Protein AF-A0AAD4I1G0-F1 (afdb_monomer_lite)

Structure (mmCIF, N/CA/C/O backbone):
data_AF-A0AAD4I1G0-F1
#
_entry.id   AF-A0AAD4I1G0-F1
#
loop_
_atom_site.group_PDB
_atom_site.id
_atom_site.type_symbol
_atom_site.label_atom_id
_atom_site.label_alt_id
_atom_site.label_comp_id
_atom_site.label_asym_id
_atom_site.label_entity_id
_atom_site.label_seq_id
_atom_site.pdbx_PDB_ins_code
_atom_site.Cartn_x
_atom_site.Cartn_y
_atom_site.Cartn_z
_atom_site.occupancy
_atom_site.B_iso_or_equiv
_atom_site.auth_seq_id
_atom_site.auth_comp_id
_atom_site.auth_asym_id
_atom_site.auth_atom_id
_atom_site.pdbx_PDB_model_num
ATOM 1 N N . MET A 1 1 ? 62.787 51.695 -45.370 1.00 36.12 1 MET A N 1
ATOM 2 C CA . MET A 1 1 ? 62.962 51.184 -46.749 1.00 36.12 1 MET A CA 1
ATOM 3 C C . MET A 1 1 ? 62.854 49.663 -46.722 1.00 36.12 1 MET A C 1
ATOM 5 O O . MET A 1 1 ? 63.557 49.091 -45.910 1.00 36.12 1 MET A O 1
ATOM 9 N N . ARG A 1 2 ? 61.987 49.098 -47.590 1.00 33.22 2 ARG A N 1
ATOM 10 C CA . ARG A 1 2 ? 61.961 47.743 -48.218 1.00 33.22 2 ARG A CA 1
ATOM 11 C C . ARG A 1 2 ? 62.183 46.506 -47.308 1.00 33.22 2 ARG A C 1
ATOM 13 O O . ARG A 1 2 ? 63.189 46.433 -46.633 1.00 33.22 2 ARG A O 1
ATOM 20 N N . GLY A 1 3 ? 61.370 45.447 -47.292 1.00 32.34 3 GLY A N 1
ATOM 21 C CA . GLY A 1 3 ? 60.219 45.043 -48.107 1.00 32.34 3 GLY A CA 1
ATOM 22 C C . GLY A 1 3 ? 60.267 43.534 -48.428 1.00 32.34 3 GLY A C 1
ATOM 23 O O . GLY A 1 3 ? 61.298 43.066 -48.891 1.00 32.34 3 GLY A O 1
ATOM 24 N N . GLY A 1 4 ? 59.127 42.842 -48.262 1.00 34.50 4 GLY A N 1
ATOM 25 C CA . GLY A 1 4 ? 58.724 41.600 -48.957 1.00 34.50 4 GLY A CA 1
ATOM 26 C C . GLY A 1 4 ? 59.201 40.262 -48.362 1.00 34.50 4 GLY A C 1
ATOM 27 O O . GLY A 1 4 ? 60.247 40.202 -47.740 1.00 34.50 4 GLY A O 1
ATOM 28 N N . ASN A 1 5 ? 58.533 39.120 -48.550 1.00 33.94 5 ASN A N 1
ATOM 29 C CA . ASN A 1 5 ? 57.219 38.757 -49.100 1.00 33.94 5 ASN A CA 1
ATOM 30 C C . ASN A 1 5 ? 57.083 37.226 -48.878 1.00 33.94 5 ASN A C 1
ATOM 32 O O . ASN A 1 5 ? 58.058 36.523 -49.135 1.00 33.94 5 ASN A O 1
ATOM 36 N N . THR A 1 6 ? 55.915 36.691 -48.499 1.00 39.16 6 THR A N 1
ATOM 37 C CA . THR A 1 6 ? 55.646 35.234 -48.569 1.00 39.16 6 THR A CA 1
ATOM 38 C C . THR A 1 6 ? 54.313 34.975 -49.276 1.00 39.16 6 THR A C 1
ATOM 40 O O . THR A 1 6 ? 53.383 35.776 -49.231 1.00 39.16 6 THR A O 1
ATOM 43 N N . ILE A 1 7 ? 54.289 33.869 -50.013 1.00 40.03 7 ILE A N 1
ATOM 44 C CA . ILE A 1 7 ? 53.475 33.529 -51.184 1.00 40.03 7 ILE A CA 1
ATOM 45 C C . ILE A 1 7 ? 52.162 32.790 -50.809 1.00 40.03 7 ILE A C 1
ATOM 47 O O . ILE A 1 7 ? 52.199 31.895 -49.979 1.00 40.03 7 ILE A O 1
ATOM 51 N N . ARG A 1 8 ? 51.046 33.199 -51.462 1.00 38.53 8 ARG A N 1
ATOM 52 C CA . ARG A 1 8 ? 49.842 32.496 -52.040 1.00 38.53 8 ARG A CA 1
ATOM 53 C C . ARG A 1 8 ? 49.470 31.043 -51.614 1.00 38.53 8 ARG A C 1
ATOM 55 O O . ARG A 1 8 ? 50.383 30.276 -51.350 1.00 38.53 8 ARG A O 1
ATOM 62 N N . PRO A 1 9 ? 48.183 30.580 -51.722 1.00 43.19 9 PRO A N 1
ATOM 63 C CA . PRO A 1 9 ? 47.333 30.730 -52.926 1.00 43.19 9 PRO A CA 1
ATOM 64 C C . PRO A 1 9 ? 45.799 30.898 -52.761 1.00 43.19 9 PRO A C 1
ATOM 66 O O . PRO A 1 9 ? 45.239 30.942 -51.673 1.00 43.19 9 PRO A O 1
ATOM 69 N N . LYS A 1 10 ? 45.150 31.065 -53.927 1.00 39.44 10 LYS A N 1
ATOM 70 C CA . LYS A 1 10 ? 43.733 31.367 -54.195 1.00 39.44 10 LYS A CA 1
ATOM 71 C C . LYS A 1 10 ? 42.871 30.104 -54.381 1.00 39.44 10 LYS A C 1
ATOM 73 O O . LYS A 1 10 ? 43.282 29.219 -55.119 1.00 39.44 10 LYS A O 1
ATOM 78 N N . GLY A 1 11 ? 41.602 30.200 -53.962 1.00 36.50 11 GLY A N 1
ATOM 79 C CA . GLY A 1 11 ? 40.438 29.972 -54.840 1.00 36.50 11 GLY A CA 1
ATOM 80 C C . GLY A 1 11 ? 39.571 28.727 -54.595 1.00 36.50 11 GLY A C 1
ATOM 81 O O . GLY A 1 11 ? 40.043 27.609 -54.731 1.00 36.50 11 GLY A O 1
ATOM 82 N N . THR A 1 12 ? 38.264 28.916 -54.364 1.00 33.31 12 THR A N 1
ATOM 83 C CA . THR A 1 12 ? 37.141 28.611 -55.296 1.00 33.31 12 THR A CA 1
ATOM 84 C C . THR A 1 12 ? 35.772 28.863 -54.621 1.00 33.31 12 THR A C 1
ATOM 86 O O . THR A 1 12 ? 35.706 29.143 -53.431 1.00 33.31 12 THR A O 1
ATOM 89 N N . LYS A 1 13 ? 34.704 28.937 -55.431 1.00 38.66 13 LYS A N 1
ATOM 90 C CA . LYS A 1 13 ? 33.409 29.615 -55.207 1.00 38.66 13 LYS A CA 1
ATOM 91 C C . LYS A 1 13 ? 32.317 28.753 -54.516 1.00 38.66 13 LYS A C 1
ATOM 93 O O . LYS A 1 13 ? 32.301 27.542 -54.672 1.00 38.66 13 LYS A O 1
ATOM 98 N N . ASN A 1 14 ? 31.378 29.460 -53.862 1.00 37.84 14 ASN A N 1
ATOM 99 C CA . ASN A 1 14 ? 29.987 29.137 -53.425 1.00 37.84 14 ASN A CA 1
ATOM 100 C C . ASN A 1 14 ? 29.119 28.435 -54.520 1.00 37.84 14 ASN A C 1
ATOM 102 O O . ASN A 1 14 ? 29.548 28.538 -55.671 1.00 37.84 14 ASN A O 1
ATOM 106 N N . PRO A 1 15 ? 27.878 27.891 -54.304 1.00 47.25 15 PRO A N 1
ATOM 107 C CA . PRO A 1 15 ? 26.937 28.024 -53.163 1.00 47.25 15 PRO A CA 1
ATOM 108 C C . PRO A 1 15 ? 26.054 26.765 -52.842 1.00 47.25 15 PRO A C 1
ATOM 110 O O . PRO A 1 15 ? 26.173 25.708 -53.452 1.00 47.25 15 PRO A O 1
ATOM 113 N N . SER A 1 16 ? 25.061 26.957 -51.961 1.00 32.53 16 SER A N 1
ATOM 114 C CA . SER A 1 16 ? 23.715 26.336 -51.929 1.00 32.53 16 SER A CA 1
ATOM 115 C C . SER A 1 16 ? 23.346 25.447 -50.732 1.00 32.53 16 SER A C 1
ATOM 117 O O . SER A 1 16 ? 24.045 24.546 -50.287 1.00 32.53 16 SER A O 1
ATOM 119 N N . SER A 1 17 ? 22.178 25.806 -50.210 1.00 45.91 17 SER A N 1
ATOM 120 C CA . SER A 1 17 ? 21.463 25.336 -49.039 1.00 45.91 17 SER A CA 1
ATOM 121 C C . SER A 1 17 ? 20.948 23.904 -49.152 1.00 45.91 17 SER A C 1
ATOM 123 O O . SER A 1 17 ? 20.215 23.603 -50.092 1.00 45.91 17 SER A O 1
ATOM 125 N N . LYS A 1 18 ? 21.129 23.116 -48.089 1.00 35.38 18 LYS A N 1
ATOM 126 C CA . LYS A 1 18 ? 20.077 22.235 -47.561 1.00 35.38 18 LYS A CA 1
ATOM 127 C C . LYS A 1 18 ? 20.145 22.244 -46.034 1.00 35.38 18 LYS A C 1
ATOM 129 O O . LYS A 1 18 ? 21.035 21.653 -45.438 1.00 35.38 18 LYS A O 1
ATOM 134 N N . ARG A 1 19 ? 19.208 22.970 -45.418 1.00 47.66 19 ARG A N 1
ATOM 135 C CA . ARG A 1 19 ? 18.761 22.694 -44.052 1.00 47.66 19 ARG A CA 1
ATOM 136 C C . ARG A 1 19 ? 17.773 21.543 -44.176 1.00 47.66 19 ARG A C 1
ATOM 138 O O . ARG A 1 19 ? 16.661 21.764 -44.638 1.00 47.66 19 ARG A O 1
ATOM 145 N N . ASP A 1 20 ? 18.204 20.347 -43.817 1.00 41.12 20 ASP A N 1
ATOM 146 C CA . ASP A 1 20 ? 17.299 19.277 -43.425 1.00 41.12 20 ASP A CA 1
ATOM 147 C C . ASP A 1 20 ? 17.956 18.493 -42.290 1.00 41.12 20 ASP A C 1
ATOM 149 O O . ASP A 1 20 ? 19.158 18.242 -42.286 1.00 41.12 20 ASP A O 1
ATOM 153 N N . GLY A 1 21 ? 17.156 18.239 -41.277 1.00 37.12 21 GLY A N 1
ATOM 154 C CA . GLY A 1 21 ? 17.540 17.924 -39.916 1.00 37.12 21 GLY A CA 1
ATOM 155 C C . GLY A 1 21 ? 16.386 18.335 -39.020 1.00 37.12 21 GLY A C 1
ATOM 156 O O . GLY A 1 21 ? 16.549 19.146 -38.111 1.00 37.12 21 GLY A O 1
ATOM 157 N N . SER A 1 22 ? 15.186 17.854 -39.358 1.00 36.69 22 SER A N 1
ATOM 158 C CA . SER A 1 22 ? 14.010 17.914 -38.497 1.00 36.69 22 SER A CA 1
ATOM 159 C C . SER A 1 22 ? 14.410 17.576 -37.055 1.00 36.69 22 SER A C 1
ATOM 161 O O . SER A 1 22 ? 15.075 16.553 -36.858 1.00 36.69 22 SER A O 1
ATOM 163 N N . PRO A 1 23 ? 14.004 18.360 -36.040 1.00 40.75 23 PRO A N 1
ATOM 164 C CA . PRO A 1 23 ? 14.191 17.928 -34.672 1.00 40.75 23 PRO A CA 1
ATOM 165 C C . PRO A 1 23 ? 13.341 16.674 -34.508 1.00 40.75 23 PRO A C 1
ATOM 167 O O . PRO A 1 23 ? 12.119 16.722 -34.676 1.00 40.75 23 PRO A O 1
ATOM 170 N N . THR A 1 24 ? 13.977 15.540 -34.205 1.00 46.22 24 THR A N 1
ATOM 171 C CA . THR A 1 24 ? 13.274 14.414 -33.593 1.00 46.22 24 THR A CA 1
ATOM 172 C C . THR A 1 24 ? 12.467 15.012 -32.460 1.00 46.22 24 THR A C 1
ATOM 174 O O . THR A 1 24 ? 13.049 15.628 -31.567 1.00 46.22 24 THR A O 1
ATOM 177 N N . ARG A 1 25 ? 11.140 14.938 -32.576 1.00 45.62 25 ARG A N 1
ATOM 178 C CA . ARG A 1 25 ? 10.181 15.505 -31.633 1.00 45.62 25 ARG A CA 1
ATOM 179 C C . ARG A 1 25 ? 10.500 14.881 -30.275 1.00 45.62 25 ARG A C 1
ATOM 181 O O . ARG A 1 25 ? 10.125 13.742 -30.017 1.00 45.62 25 ARG A O 1
ATOM 188 N N . GLY A 1 26 ? 11.339 15.569 -29.503 1.00 47.75 26 GLY A N 1
ATOM 189 C CA . GLY A 1 26 ? 11.938 15.037 -28.294 1.00 47.75 26 GLY A CA 1
ATOM 190 C C . GLY A 1 26 ? 10.808 14.716 -27.346 1.00 47.75 26 GLY A C 1
ATOM 191 O O . GLY A 1 26 ? 9.989 15.586 -27.055 1.00 47.75 26 GLY A O 1
ATOM 192 N N . LEU A 1 27 ? 10.725 13.458 -26.922 1.00 55.62 27 LEU A N 1
ATOM 193 C CA . LEU A 1 27 ? 9.835 13.071 -25.844 1.00 55.62 27 LEU A CA 1
ATOM 194 C C . LEU A 1 27 ? 10.175 14.004 -24.676 1.00 55.62 27 LEU A C 1
ATOM 196 O O . LEU A 1 27 ? 11.298 13.947 -24.171 1.00 55.62 27 LEU A O 1
ATOM 200 N N . HIS A 1 28 ? 9.274 14.926 -24.329 1.00 59.41 28 HIS A N 1
ATOM 201 C CA . HIS A 1 28 ? 9.475 15.833 -23.204 1.00 59.41 28 HIS A CA 1
ATOM 202 C C . HIS A 1 28 ? 9.605 14.966 -21.956 1.00 59.41 28 HIS A C 1
ATOM 204 O O . HIS A 1 28 ? 8.622 14.453 -21.426 1.00 59.41 28 HIS A O 1
ATOM 210 N N . ARG A 1 29 ? 10.851 14.723 -21.551 1.00 61.66 29 ARG A N 1
ATOM 211 C CA . ARG A 1 29 ? 11.167 13.896 -20.400 1.00 61.66 29 ARG A CA 1
ATOM 212 C C . ARG A 1 29 ? 10.789 14.705 -19.169 1.00 61.66 29 ARG A C 1
ATOM 214 O O . ARG A 1 29 ? 11.201 15.857 -19.058 1.00 61.66 29 ARG A O 1
ATOM 221 N N . LEU A 1 30 ? 9.986 14.132 -18.278 1.00 68.56 30 LEU A N 1
ATOM 222 C CA . LEU A 1 30 ? 9.649 14.822 -17.039 1.00 68.56 30 LEU A CA 1
ATOM 223 C C . LEU A 1 30 ? 10.935 14.972 -16.223 1.00 68.56 30 LEU A C 1
ATOM 225 O O . LEU A 1 30 ? 11.741 14.041 -16.151 1.00 68.56 30 LEU A O 1
ATOM 229 N N . VAL A 1 31 ? 11.156 16.166 -15.683 1.00 64.69 31 VAL A N 1
ATOM 230 C CA . VAL A 1 31 ? 12.384 16.545 -14.977 1.00 64.69 31 VAL A CA 1
ATOM 231 C C . VAL A 1 31 ? 12.084 16.611 -13.480 1.00 64.69 31 VAL A C 1
ATOM 233 O O . VAL A 1 31 ? 11.062 17.152 -13.066 1.00 64.69 31 VAL A O 1
ATOM 236 N N . LEU A 1 32 ? 12.965 16.032 -12.671 1.00 61.88 32 LEU A N 1
ATOM 237 C CA . LEU A 1 32 ? 13.036 16.200 -11.225 1.00 61.88 32 LEU A CA 1
ATOM 238 C C . LEU A 1 32 ? 13.977 17.380 -10.940 1.00 61.88 32 LEU A C 1
ATOM 240 O O . LEU A 1 32 ? 15.181 17.306 -11.192 1.00 61.88 32 LEU A O 1
ATOM 244 N N . GLY A 1 33 ? 13.428 18.491 -10.445 1.00 64.69 33 GLY A N 1
ATOM 245 C CA . GLY A 1 33 ? 14.182 19.738 -10.293 1.00 64.69 33 GLY A CA 1
ATOM 246 C C . GLY A 1 33 ? 14.409 20.435 -11.637 1.00 64.69 33 GLY A C 1
ATOM 247 O O . GLY A 1 33 ? 13.465 20.586 -12.409 1.00 64.69 33 GLY A O 1
ATOM 248 N N . TYR A 1 34 ? 15.641 20.878 -11.900 1.00 56.16 34 TYR A N 1
ATOM 249 C CA . TYR A 1 34 ? 15.960 21.691 -13.082 1.00 56.16 34 TYR A CA 1
ATOM 250 C C . TYR A 1 34 ? 16.541 20.891 -14.261 1.00 56.16 34 TYR A C 1
ATOM 252 O O . TYR A 1 34 ? 16.160 21.169 -15.394 1.00 56.16 34 TYR A O 1
ATOM 260 N N . ASP A 1 35 ? 17.368 19.860 -14.014 1.00 67.06 35 ASP A N 1
ATOM 261 C CA . ASP A 1 35 ? 18.141 19.199 -15.089 1.00 67.06 35 ASP A CA 1
ATOM 262 C C . ASP A 1 35 ? 18.116 17.656 -15.071 1.00 67.06 35 ASP A C 1
ATOM 264 O O . ASP A 1 35 ? 18.552 17.011 -16.028 1.00 67.06 35 ASP A O 1
ATOM 268 N N . ALA A 1 36 ? 17.619 17.023 -14.002 1.00 74.81 36 ALA A N 1
ATOM 269 C CA . ALA A 1 36 ? 17.641 15.567 -13.878 1.00 74.81 36 ALA A CA 1
ATOM 270 C C . ALA A 1 36 ? 16.351 14.941 -14.413 1.00 74.81 36 ALA A C 1
ATOM 272 O O . ALA A 1 36 ? 15.256 15.260 -13.967 1.00 74.81 36 ALA A O 1
ATOM 273 N N . ALA A 1 37 ? 16.463 13.995 -15.340 1.00 78.88 37 ALA A N 1
ATOM 274 C CA . ALA A 1 37 ? 15.325 13.193 -15.770 1.00 78.88 37 ALA A CA 1
ATOM 275 C C . ALA A 1 37 ? 14.682 12.444 -14.593 1.00 78.88 37 ALA A C 1
ATOM 277 O O . ALA A 1 37 ? 15.380 11.770 -13.835 1.00 78.88 37 ALA A O 1
ATOM 278 N N . HIS A 1 38 ? 13.355 12.479 -14.487 1.00 78.94 38 HIS A N 1
ATOM 279 C CA . HIS A 1 38 ? 12.647 11.673 -13.503 1.00 78.94 38 HIS A CA 1
ATOM 280 C C . HIS A 1 38 ? 12.883 10.177 -13.790 1.00 78.94 38 HIS A C 1
ATOM 282 O O . HIS A 1 38 ? 12.694 9.770 -14.940 1.00 78.94 38 HIS A O 1
ATOM 288 N N . PRO A 1 39 ? 13.237 9.336 -12.792 1.00 82.44 39 PRO A N 1
ATOM 289 C CA . PRO A 1 39 ? 13.543 7.917 -13.005 1.00 82.44 39 PRO A CA 1
ATOM 290 C C . PRO A 1 39 ? 12.509 7.146 -13.836 1.00 82.44 39 PRO A C 1
ATOM 292 O O . PRO A 1 39 ? 12.878 6.475 -14.789 1.00 82.44 39 PRO A O 1
ATOM 295 N N . PHE A 1 40 ? 11.207 7.300 -13.577 1.00 81.94 40 PHE A N 1
ATOM 296 C CA . PHE A 1 40 ? 10.182 6.630 -14.389 1.00 81.94 40 PHE A CA 1
ATOM 297 C C . PHE A 1 40 ? 10.173 7.078 -15.869 1.00 81.94 40 PHE A C 1
ATOM 299 O O . PHE A 1 40 ? 9.789 6.309 -16.742 1.00 81.94 40 PHE A O 1
ATOM 306 N N . SER A 1 41 ? 10.624 8.300 -16.182 1.00 85.50 41 SER A N 1
ATOM 307 C CA . SER A 1 41 ? 10.690 8.832 -17.555 1.00 85.50 41 SER A CA 1
ATOM 308 C C . SER A 1 41 ? 11.919 8.353 -18.335 1.00 85.50 41 SER A C 1
ATOM 310 O O . SER A 1 41 ? 12.064 8.677 -19.516 1.00 85.50 41 SER A O 1
ATOM 312 N N . THR A 1 42 ? 12.835 7.624 -17.693 1.00 87.62 42 THR A N 1
ATOM 313 C CA . THR A 1 42 ? 13.998 7.020 -18.360 1.00 87.62 42 THR A CA 1
ATOM 314 C C . THR A 1 42 ? 13.738 5.582 -18.803 1.00 87.62 42 THR A C 1
ATOM 316 O O . THR A 1 42 ? 14.550 5.034 -19.545 1.00 87.62 42 THR A O 1
ATOM 319 N N . ILE A 1 43 ? 12.612 4.992 -18.390 1.00 91.56 43 ILE A N 1
ATOM 320 C CA . ILE A 1 43 ? 12.265 3.595 -18.647 1.00 91.56 43 ILE A CA 1
ATOM 321 C C . ILE A 1 43 ? 11.492 3.503 -19.972 1.00 91.56 43 ILE A C 1
ATOM 323 O O . ILE A 1 43 ? 10.364 3.995 -20.053 1.00 91.56 43 ILE A O 1
ATOM 327 N N . PRO A 1 44 ? 12.063 2.891 -21.027 1.00 92.69 44 PRO A N 1
ATOM 328 C CA . PRO A 1 44 ? 11.349 2.688 -22.281 1.00 92.69 44 PRO A CA 1
ATOM 329 C C . PRO A 1 44 ? 10.300 1.585 -22.110 1.00 92.69 44 PRO A C 1
ATOM 331 O O . PRO A 1 44 ? 10.643 0.455 -21.776 1.00 92.69 44 PRO A O 1
ATOM 334 N N . LEU A 1 45 ? 9.026 1.903 -22.347 1.00 93.69 45 LEU A N 1
ATOM 335 C CA . LEU A 1 45 ? 7.936 0.929 -22.248 1.00 93.69 45 LEU A CA 1
ATOM 336 C C . LEU A 1 45 ? 7.854 0.083 -23.525 1.00 93.69 45 LEU A C 1
ATOM 338 O O . LEU A 1 45 ? 7.374 0.553 -24.554 1.00 93.69 45 LEU A O 1
ATOM 342 N N . SER A 1 46 ? 8.331 -1.158 -23.453 1.00 95.25 46 SER A N 1
ATOM 343 C CA . SER A 1 46 ? 8.390 -2.103 -24.582 1.00 95.25 46 SER A CA 1
ATOM 344 C C . SER A 1 46 ? 7.770 -3.465 -24.285 1.00 95.25 46 SER A C 1
ATOM 346 O O . SER A 1 46 ? 7.300 -4.145 -25.192 1.00 95.25 46 SER A O 1
ATOM 348 N N . ASP A 1 47 ? 7.777 -3.876 -23.021 1.00 95.56 47 ASP A N 1
ATOM 349 C CA . ASP A 1 47 ? 7.342 -5.198 -22.580 1.00 95.56 47 ASP A CA 1
ATOM 350 C C . ASP A 1 47 ? 6.850 -5.181 -21.122 1.00 95.56 47 ASP A C 1
ATOM 352 O O . ASP A 1 47 ? 6.875 -4.160 -20.428 1.00 95.56 47 ASP A O 1
ATOM 356 N N . ARG A 1 48 ? 6.418 -6.345 -20.626 1.00 96.12 48 ARG A N 1
ATOM 357 C CA . ARG A 1 48 ? 5.977 -6.517 -19.235 1.00 96.12 48 ARG A CA 1
ATOM 358 C C . ARG A 1 48 ? 7.051 -6.101 -18.223 1.00 96.12 48 ARG A C 1
ATOM 360 O O . ARG A 1 48 ? 6.719 -5.463 -17.228 1.00 96.12 48 ARG A O 1
ATOM 367 N N . GLY A 1 49 ? 8.314 -6.449 -18.466 1.00 96.94 49 GLY A N 1
ATOM 368 C CA . GLY A 1 49 ? 9.424 -6.134 -17.567 1.00 96.94 49 GLY A CA 1
ATOM 369 C C . GLY A 1 49 ? 9.637 -4.628 -17.428 1.00 96.94 49 GLY A C 1
ATOM 370 O O . GLY A 1 49 ? 9.814 -4.133 -16.315 1.00 96.94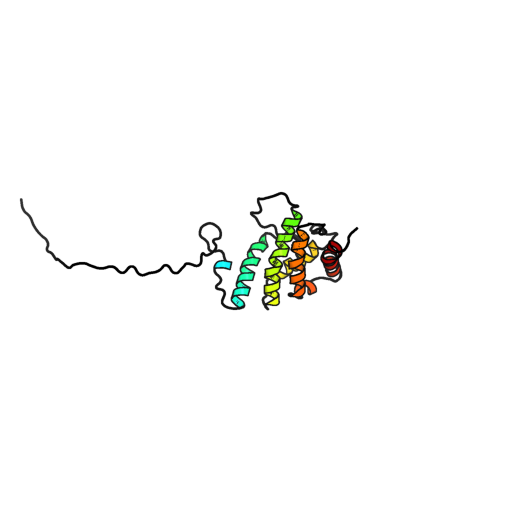 49 GLY A O 1
ATOM 371 N N . SER A 1 50 ? 9.516 -3.882 -18.528 1.00 95.69 50 SER A N 1
ATOM 372 C CA . SER A 1 50 ? 9.604 -2.419 -18.525 1.00 95.69 50 SER A CA 1
ATOM 373 C C . SER A 1 50 ? 8.477 -1.752 -17.728 1.00 95.69 50 SER A C 1
ATOM 375 O O . SER A 1 50 ? 8.734 -0.809 -16.982 1.00 95.69 50 SER A O 1
ATOM 377 N N . VAL A 1 51 ? 7.250 -2.288 -17.782 1.00 96.12 51 VAL A N 1
ATOM 378 C CA . VAL A 1 51 ? 6.131 -1.806 -16.951 1.00 96.12 51 VAL A CA 1
ATOM 379 C C . VAL A 1 51 ? 6.377 -2.120 -15.476 1.00 96.12 51 VAL A C 1
ATOM 381 O O . VAL A 1 51 ? 6.176 -1.262 -14.621 1.00 96.12 51 VAL A O 1
ATOM 384 N N . GLN A 1 52 ? 6.877 -3.314 -15.150 1.00 97.25 52 GLN A N 1
ATOM 385 C CA . GLN A 1 52 ? 7.231 -3.640 -13.766 1.00 97.25 52 GLN A CA 1
ATOM 386 C C . GLN A 1 52 ? 8.350 -2.730 -13.230 1.00 97.25 52 GLN A C 1
ATOM 388 O O . GLN A 1 52 ? 8.306 -2.317 -12.073 1.00 97.25 52 GLN A O 1
ATOM 393 N N . ALA A 1 53 ? 9.348 -2.394 -14.053 1.00 96.06 53 ALA A N 1
ATOM 394 C CA . ALA A 1 53 ? 10.394 -1.439 -13.690 1.00 96.06 53 ALA A CA 1
ATOM 395 C C . ALA A 1 53 ? 9.824 -0.030 -13.457 1.00 96.06 53 ALA A C 1
ATOM 397 O O . ALA A 1 53 ? 10.190 0.614 -12.475 1.00 96.06 53 ALA A O 1
ATOM 398 N N . LEU A 1 54 ? 8.890 0.415 -14.308 1.00 95.81 54 LEU A N 1
ATOM 399 C CA . LEU A 1 54 ? 8.181 1.687 -14.145 1.00 95.81 54 LEU A CA 1
ATOM 400 C C . LEU A 1 54 ? 7.459 1.755 -12.796 1.00 95.81 54 LEU A C 1
ATOM 402 O O . LEU A 1 54 ? 7.618 2.729 -12.065 1.00 95.81 54 LEU A O 1
ATOM 406 N N . LEU A 1 55 ? 6.704 0.710 -12.449 1.00 96.62 55 LEU A N 1
ATOM 407 C CA . LEU A 1 55 ? 5.957 0.649 -11.192 1.00 96.62 55 LEU A CA 1
ATOM 408 C C . LEU A 1 55 ? 6.889 0.712 -9.977 1.00 96.62 55 LEU A C 1
ATOM 410 O O . LEU A 1 55 ? 6.617 1.467 -9.049 1.00 96.62 55 LEU A O 1
ATOM 414 N N . ARG A 1 56 ? 8.035 0.017 -10.003 1.00 96.38 56 ARG A N 1
ATOM 415 C CA . ARG A 1 56 ? 9.048 0.134 -8.936 1.00 96.38 56 ARG A CA 1
ATOM 416 C C . ARG A 1 56 ? 9.603 1.554 -8.831 1.00 96.38 56 ARG A C 1
ATOM 418 O O . ARG A 1 56 ? 9.628 2.103 -7.738 1.00 96.38 56 ARG A O 1
ATOM 425 N N . ALA A 1 57 ? 9.932 2.186 -9.958 1.00 94.44 57 ALA A N 1
ATOM 426 C CA . ALA A 1 57 ? 10.435 3.561 -9.979 1.00 94.44 57 ALA A CA 1
ATOM 427 C C . ALA A 1 57 ? 9.423 4.602 -9.454 1.00 94.44 57 ALA A C 1
ATOM 429 O O . ALA A 1 57 ? 9.832 5.690 -9.048 1.00 94.44 57 ALA A O 1
ATOM 430 N N . LEU A 1 58 ? 8.121 4.289 -9.469 1.00 92.62 58 LEU A N 1
ATOM 431 C CA . LEU A 1 58 ? 7.070 5.106 -8.853 1.00 92.62 58 LEU A CA 1
ATOM 432 C C . LEU A 1 58 ? 6.912 4.839 -7.349 1.00 92.62 58 LEU A C 1
ATOM 434 O O . LEU A 1 58 ? 6.593 5.763 -6.606 1.00 92.62 58 LEU A O 1
ATOM 438 N N . LEU A 1 59 ? 7.128 3.599 -6.900 1.00 94.81 59 LEU A N 1
ATOM 439 C CA . LEU A 1 59 ? 6.961 3.195 -5.500 1.00 94.81 59 LEU A CA 1
ATOM 440 C C . LEU A 1 59 ? 8.193 3.508 -4.636 1.00 94.81 59 LEU A C 1
ATOM 442 O O . LEU A 1 59 ? 8.041 3.872 -3.470 1.00 94.81 59 LEU A O 1
ATOM 446 N N . ASP A 1 60 ? 9.401 3.398 -5.196 1.00 94.31 60 ASP A N 1
ATOM 447 C CA . ASP A 1 60 ? 10.667 3.572 -4.471 1.00 94.31 60 ASP A CA 1
ATOM 448 C C . ASP A 1 60 ? 10.782 4.909 -3.715 1.00 94.31 60 ASP A C 1
ATOM 450 O O . ASP A 1 60 ? 11.203 4.893 -2.556 1.00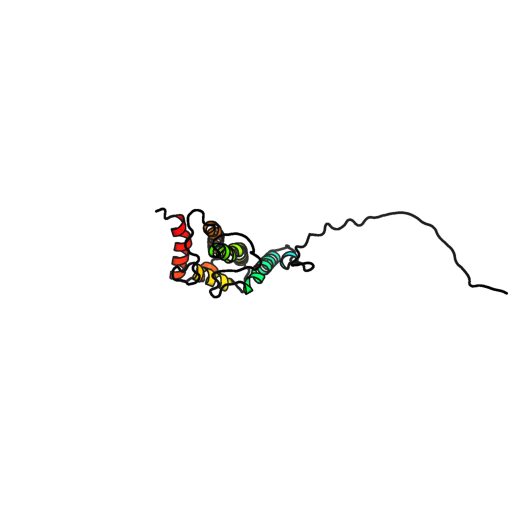 94.31 60 ASP A O 1
ATOM 454 N N . PRO A 1 61 ? 10.380 6.063 -4.285 1.00 92.06 61 PRO A N 1
ATOM 455 C CA . PRO A 1 61 ? 10.509 7.349 -3.602 1.00 92.06 61 PRO A CA 1
ATOM 456 C C . PRO A 1 61 ? 9.612 7.505 -2.368 1.00 92.06 61 PRO A C 1
ATOM 458 O O . PRO A 1 61 ? 9.793 8.463 -1.623 1.00 92.06 61 PRO A O 1
ATOM 461 N N . LEU A 1 62 ? 8.643 6.609 -2.149 1.00 92.00 62 LEU A N 1
ATOM 462 C CA . LEU A 1 62 ? 7.706 6.688 -1.024 1.00 92.00 62 LEU A CA 1
ATOM 463 C C . LEU A 1 62 ? 8.315 6.192 0.295 1.00 92.00 62 LEU A C 1
ATOM 465 O O . LEU A 1 62 ? 7.841 6.565 1.366 1.00 92.00 62 LEU A O 1
ATOM 469 N N . GLU A 1 63 ? 9.363 5.367 0.226 1.00 92.31 63 GLU A N 1
ATOM 470 C CA . GLU A 1 63 ? 9.980 4.693 1.377 1.00 92.31 63 GLU A CA 1
ATOM 471 C C . GLU A 1 63 ? 10.312 5.632 2.560 1.00 92.31 63 GLU A C 1
ATOM 473 O O . GLU A 1 63 ? 9.942 5.299 3.691 1.00 92.31 63 GLU A O 1
ATOM 478 N N . PRO A 1 64 ? 10.911 6.824 2.356 1.00 92.56 64 PRO A N 1
ATOM 479 C CA . PRO A 1 64 ? 11.265 7.721 3.460 1.00 92.56 64 PRO A CA 1
ATOM 480 C C . PRO A 1 64 ? 10.061 8.389 4.139 1.00 92.56 64 PRO A C 1
ATOM 482 O O . PRO A 1 64 ? 10.222 9.012 5.187 1.00 92.56 64 PRO A O 1
ATOM 485 N N . PHE A 1 65 ? 8.873 8.312 3.536 1.00 91.75 65 PHE A N 1
ATOM 486 C CA . PHE A 1 65 ? 7.696 9.085 3.939 1.00 91.75 65 PHE A CA 1
ATOM 487 C C . PHE A 1 65 ? 6.654 8.266 4.693 1.00 91.75 65 PHE A C 1
ATOM 489 O O . PHE A 1 65 ? 5.638 8.818 5.121 1.00 91.75 65 PHE A O 1
ATOM 496 N N . PHE A 1 66 ? 6.900 6.971 4.878 1.00 93.31 66 PHE A N 1
ATOM 497 C CA . PHE A 1 66 ? 6.045 6.131 5.700 1.00 93.31 66 PHE A CA 1
ATOM 498 C C . PHE A 1 66 ? 6.056 6.572 7.169 1.00 93.31 66 PHE A C 1
ATOM 500 O O . PHE A 1 66 ? 7.109 6.839 7.753 1.00 93.31 66 PHE A O 1
ATOM 507 N N 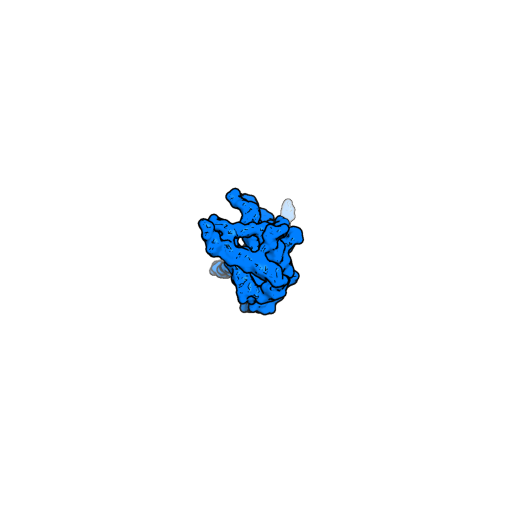. SER A 1 67 ? 4.879 6.567 7.788 1.00 93.56 67 SER A N 1
ATOM 508 C CA . SER A 1 67 ? 4.718 6.682 9.236 1.00 93.56 67 SER A CA 1
ATOM 509 C C . SER A 1 67 ? 5.369 5.505 9.983 1.00 93.56 67 SER A C 1
ATOM 511 O O . SER A 1 67 ? 5.661 4.468 9.375 1.00 93.56 67 SER A O 1
ATOM 513 N N . PRO A 1 68 ? 5.605 5.622 11.305 1.00 94.62 68 PRO A N 1
ATOM 514 C CA . PRO A 1 68 ? 6.198 4.547 12.100 1.00 94.62 68 PRO A CA 1
ATOM 515 C C . PRO A 1 68 ? 5.484 3.193 11.982 1.00 94.62 68 PRO A C 1
ATOM 517 O O . PRO A 1 68 ? 6.171 2.183 11.842 1.00 94.62 68 PRO A O 1
ATOM 520 N N . LEU A 1 69 ? 4.142 3.160 11.987 1.00 95.31 69 LEU A N 1
ATOM 521 C CA . LEU A 1 69 ? 3.364 1.920 11.795 1.00 95.31 69 LEU A CA 1
ATOM 522 C C . LEU A 1 69 ? 2.986 1.656 10.332 1.00 95.31 69 LEU A C 1
ATOM 524 O O . LEU A 1 69 ? 2.193 0.764 10.053 1.00 95.31 69 LEU A O 1
ATOM 528 N N . LYS A 1 70 ? 3.556 2.422 9.398 1.00 95.62 70 LYS A N 1
ATOM 529 C CA . LYS A 1 70 ? 3.336 2.330 7.950 1.00 95.62 70 LYS A CA 1
ATOM 530 C C . LYS A 1 70 ? 1.921 2.648 7.470 1.00 95.62 70 LYS A C 1
ATOM 532 O O . LYS A 1 70 ? 1.691 2.582 6.269 1.00 95.62 70 LYS A O 1
ATOM 537 N N . ALA A 1 71 ? 0.993 3.043 8.342 1.00 92.94 71 ALA A N 1
ATOM 538 C CA . ALA A 1 71 ? -0.390 3.307 7.949 1.00 92.94 71 ALA A CA 1
ATOM 539 C C . ALA A 1 71 ? -0.547 4.543 7.055 1.00 92.94 71 ALA A C 1
ATOM 541 O O . ALA A 1 71 ? -1.622 4.764 6.509 1.00 92.94 71 ALA A O 1
ATOM 542 N N . ARG A 1 72 ? 0.474 5.398 6.933 1.00 90.88 72 ARG A N 1
ATOM 543 C CA . ARG A 1 72 ? 0.376 6.688 6.238 1.00 90.88 72 ARG A CA 1
ATOM 544 C C . ARG A 1 72 ? 1.652 6.984 5.468 1.00 90.88 72 ARG A C 1
ATOM 546 O O . ARG A 1 72 ? 2.737 6.641 5.934 1.00 90.88 72 ARG A O 1
ATOM 553 N N . ILE A 1 73 ? 1.531 7.679 4.337 1.00 90.69 73 ILE A N 1
ATOM 554 C CA . ILE A 1 73 ? 2.680 8.176 3.565 1.00 90.69 73 ILE A CA 1
ATOM 555 C C . ILE A 1 73 ? 2.577 9.698 3.446 1.00 90.69 73 ILE A C 1
ATOM 557 O O . ILE A 1 73 ? 1.644 10.228 2.847 1.00 90.69 73 ILE A O 1
ATOM 561 N N . ARG A 1 74 ? 3.538 10.414 4.036 1.00 86.62 74 ARG A N 1
ATOM 562 C CA . ARG A 1 74 ? 3.573 11.884 4.110 1.00 86.62 74 ARG A CA 1
ATOM 563 C C . ARG A 1 74 ? 4.540 12.467 3.082 1.00 86.62 74 ARG A C 1
ATOM 565 O O . ARG A 1 74 ? 5.682 12.789 3.410 1.00 86.62 74 ARG A O 1
ATOM 572 N N . CYS A 1 75 ? 4.091 12.602 1.837 1.00 73.56 75 CYS A N 1
ATOM 573 C CA . CYS A 1 75 ? 4.917 13.157 0.764 1.00 73.56 75 CYS A CA 1
ATOM 574 C C . CYS A 1 75 ? 5.221 14.661 0.985 1.00 73.56 75 CYS A C 1
ATOM 576 O O . CYS A 1 75 ? 4.301 15.441 1.250 1.00 73.56 75 CYS A O 1
ATOM 578 N N . PRO A 1 76 ? 6.484 15.113 0.847 1.00 66.44 76 PRO A N 1
ATOM 579 C CA . PRO A 1 76 ? 6.848 16.526 0.927 1.00 66.44 76 PRO A CA 1
ATOM 580 C C . PRO A 1 76 ? 6.242 17.328 -0.229 1.00 66.44 76 PRO A C 1
ATOM 582 O O . PRO A 1 76 ? 6.114 16.823 -1.340 1.00 66.44 76 PRO A O 1
ATOM 585 N N . GLY A 1 77 ? 5.928 18.604 0.008 1.00 57.75 77 GLY A N 1
ATOM 586 C CA . GLY A 1 77 ? 5.435 19.517 -1.035 1.00 57.75 77 GLY A CA 1
ATOM 587 C C . GLY A 1 77 ? 3.914 19.682 -1.096 1.00 57.75 77 GLY A C 1
ATOM 588 O O . GLY A 1 77 ? 3.428 20.506 -1.867 1.00 57.75 77 GLY A O 1
ATOM 589 N N . ALA A 1 78 ? 3.156 18.995 -0.237 1.00 52.19 78 ALA A N 1
ATOM 590 C CA . ALA A 1 78 ? 1.742 19.287 -0.007 1.00 52.19 78 ALA A CA 1
ATOM 591 C C . ALA A 1 78 ? 1.575 20.572 0.835 1.00 52.19 78 ALA A C 1
ATOM 593 O O . ALA A 1 78 ? 1.173 20.542 1.994 1.00 52.19 78 ALA A O 1
ATOM 594 N N . THR A 1 79 ? 1.920 21.731 0.270 1.00 48.59 79 THR A N 1
ATOM 595 C CA . THR A 1 79 ? 1.612 23.047 0.851 1.00 48.59 79 THR A CA 1
ATOM 596 C C . THR A 1 79 ? 0.361 23.628 0.201 1.00 48.59 79 THR A C 1
ATOM 598 O O . THR A 1 79 ? 0.464 24.631 -0.497 1.00 48.59 79 THR A O 1
ATOM 601 N N . ALA A 1 80 ? -0.818 23.025 0.388 1.00 38.75 80 ALA A N 1
ATOM 602 C CA . ALA A 1 80 ? -2.079 23.727 0.134 1.00 38.75 80 ALA A CA 1
ATOM 603 C C . ALA A 1 80 ? -3.309 23.015 0.733 1.00 38.75 80 ALA A C 1
ATOM 605 O O . ALA A 1 80 ? -3.541 21.838 0.494 1.00 38.75 80 ALA A O 1
ATOM 606 N N . VAL A 1 81 ? -4.140 23.839 1.377 1.00 39.19 81 VAL A N 1
ATOM 607 C CA . VAL A 1 81 ? -5.586 23.733 1.651 1.00 39.19 81 VAL A CA 1
ATOM 608 C C . VAL A 1 81 ? -6.129 22.808 2.759 1.00 39.19 81 VAL A C 1
ATOM 610 O O . VAL A 1 81 ? -5.762 21.660 2.948 1.00 39.19 81 VAL A O 1
ATOM 613 N N . ARG A 1 82 ? -7.066 23.411 3.500 1.00 40.34 82 ARG A N 1
ATOM 614 C CA . ARG A 1 82 ? -7.790 22.982 4.702 1.00 40.34 82 ARG A CA 1
ATOM 615 C C . ARG A 1 82 ? -8.675 21.742 4.490 1.00 40.34 82 ARG A C 1
ATOM 617 O O . ARG A 1 82 ? -9.886 21.888 4.361 1.00 40.34 82 ARG A O 1
ATOM 624 N N . PHE A 1 83 ? -8.108 20.545 4.531 1.00 44.59 83 PHE A N 1
ATOM 625 C CA . PHE A 1 83 ? -8.868 19.312 4.768 1.00 44.59 83 PHE A CA 1
ATOM 626 C C . PHE A 1 83 ? -8.132 18.457 5.803 1.00 44.59 83 PHE A C 1
ATOM 628 O O . PHE A 1 83 ? -6.923 18.612 5.966 1.00 44.59 83 PHE A O 1
ATOM 635 N N . ASP A 1 84 ? -8.876 17.652 6.571 1.00 54.50 84 ASP A N 1
ATOM 636 C CA . ASP A 1 84 ? -8.358 16.819 7.666 1.00 54.50 84 ASP A CA 1
ATOM 637 C C . ASP A 1 84 ? -7.056 16.126 7.240 1.00 54.50 84 ASP A C 1
ATOM 639 O O . ASP A 1 84 ? -7.033 15.348 6.287 1.00 54.50 84 ASP A O 1
ATOM 643 N N . GLN A 1 85 ? -5.964 16.441 7.940 1.00 56.62 85 GLN A N 1
ATOM 644 C CA . GLN A 1 85 ? -4.612 15.977 7.630 1.00 56.62 85 GLN A CA 1
ATOM 645 C C . GLN A 1 85 ? -4.551 14.442 7.544 1.00 56.62 85 GLN A C 1
ATOM 647 O O . GLN A 1 85 ? -3.770 13.895 6.773 1.00 56.62 85 GLN A O 1
ATOM 652 N N . THR A 1 86 ? -5.451 13.752 8.250 1.00 60.19 86 THR A N 1
ATOM 653 C CA . THR A 1 86 ? -5.614 12.296 8.196 1.00 60.19 86 THR A CA 1
ATOM 654 C C . THR A 1 86 ? -6.128 11.807 6.837 1.00 60.19 86 THR A C 1
ATOM 656 O O . THR A 1 86 ? -5.633 10.807 6.333 1.00 60.19 86 THR A O 1
ATOM 659 N N . ALA A 1 87 ? -7.076 12.505 6.202 1.00 58.72 87 ALA A N 1
ATOM 660 C CA . ALA A 1 87 ? -7.624 12.111 4.898 1.00 58.72 87 ALA A CA 1
ATOM 661 C C . ALA A 1 87 ? -6.589 12.254 3.764 1.00 58.72 87 ALA A C 1
ATOM 663 O O . ALA A 1 87 ? -6.470 11.367 2.921 1.00 58.72 87 ALA A O 1
ATOM 664 N N . SER A 1 88 ? -5.785 13.323 3.798 1.00 60.06 88 SER A N 1
ATOM 665 C CA . SER A 1 88 ? -4.659 13.526 2.867 1.00 60.06 88 SER A CA 1
ATOM 666 C C . SER A 1 88 ? -3.542 12.485 3.065 1.00 60.06 88 SER A C 1
ATOM 668 O O . SER A 1 88 ? -2.881 12.063 2.121 1.00 60.06 88 SER A O 1
ATOM 670 N N . GLU A 1 89 ? -3.362 11.998 4.295 1.00 67.31 89 GLU A N 1
ATOM 671 C CA . GLU A 1 89 ? -2.378 10.960 4.625 1.00 67.31 89 GLU A CA 1
ATOM 672 C C . GLU A 1 89 ? -2.807 9.543 4.195 1.00 67.31 89 GLU A C 1
ATOM 674 O O . GLU A 1 89 ? -1.942 8.722 3.872 1.00 67.31 89 GLU A O 1
ATOM 679 N N . VAL A 1 90 ? -4.118 9.263 4.150 1.00 79.69 90 VAL A N 1
ATOM 680 C CA . VAL A 1 90 ? -4.682 8.003 3.621 1.00 79.69 90 VAL A CA 1
ATOM 681 C C . VAL A 1 90 ? -4.512 7.925 2.104 1.00 79.69 90 VAL A C 1
ATOM 683 O O . VAL A 1 90 ? -4.144 6.876 1.581 1.00 79.69 90 VAL A O 1
ATOM 686 N N . GLU A 1 91 ? -4.679 9.041 1.390 1.00 84.69 91 GLU A N 1
ATOM 687 C CA . GLU A 1 91 ? -4.388 9.115 -0.049 1.00 84.69 91 GLU A CA 1
ATOM 688 C C . GLU A 1 91 ? -2.962 8.634 -0.363 1.00 84.69 91 GLU A C 1
ATOM 690 O O . GLU A 1 91 ? -2.742 7.875 -1.314 1.00 84.69 91 GLU A O 1
ATOM 695 N N . GLY A 1 92 ? -2.003 9.047 0.472 1.00 88.00 92 GLY A N 1
ATOM 696 C CA . GLY A 1 92 ? -0.594 8.713 0.318 1.00 88.00 92 GLY A CA 1
ATOM 697 C C . GLY A 1 92 ? -0.320 7.211 0.322 1.00 88.00 92 GLY A C 1
ATOM 698 O O . GLY A 1 92 ? 0.571 6.783 -0.400 1.00 88.00 92 GLY A O 1
ATOM 699 N N . ILE A 1 93 ? -1.074 6.407 1.081 1.00 91.31 93 ILE A N 1
ATOM 700 C CA . ILE A 1 93 ? -0.919 4.943 1.098 1.00 91.31 93 ILE A CA 1
ATOM 701 C C . ILE A 1 93 ? -1.836 4.241 0.090 1.00 91.31 93 ILE A C 1
ATOM 703 O O . ILE A 1 93 ? -1.409 3.281 -0.560 1.00 91.31 93 ILE A O 1
ATOM 707 N N . CYS A 1 94 ? -3.063 4.738 -0.081 1.00 92.75 94 CYS A N 1
ATOM 708 C CA . CYS A 1 94 ? -4.081 4.105 -0.909 1.00 92.75 94 CYS A CA 1
ATOM 709 C C . CYS A 1 94 ? -3.805 4.262 -2.404 1.00 92.75 94 CYS A C 1
ATOM 711 O O . CYS A 1 94 ? -3.831 3.270 -3.125 1.00 92.75 94 CYS A O 1
ATOM 713 N N . ARG A 1 95 ? -3.474 5.452 -2.917 1.00 93.00 95 ARG A N 1
ATOM 714 C CA . ARG A 1 95 ? -3.269 5.620 -4.372 1.00 93.00 95 ARG A CA 1
ATOM 715 C C . ARG A 1 95 ? -2.102 4.810 -4.938 1.00 93.00 95 ARG A C 1
ATOM 717 O O . ARG A 1 95 ? -2.260 4.254 -6.027 1.00 93.00 95 ARG A O 1
ATOM 724 N N . PRO A 1 96 ? -0.966 4.654 -4.233 1.00 95.75 96 PRO A N 1
ATOM 725 C CA . PRO A 1 96 ? 0.085 3.740 -4.668 1.00 95.75 96 PRO A CA 1
ATOM 726 C C . PRO A 1 96 ? -0.348 2.275 -4.807 1.00 95.75 96 PRO A C 1
ATOM 728 O O . PRO A 1 96 ? 0.302 1.541 -5.554 1.00 95.75 96 PRO A O 1
ATOM 731 N N . LEU A 1 97 ? -1.446 1.840 -4.168 1.00 96.69 97 LEU A N 1
ATOM 732 C CA . LEU A 1 97 ? -1.964 0.477 -4.334 1.00 96.69 97 LEU A CA 1
ATOM 733 C C . LEU A 1 97 ? -2.360 0.171 -5.779 1.00 96.69 97 LEU A C 1
ATOM 735 O O . LEU A 1 97 ? -2.216 -0.976 -6.193 1.00 96.69 97 LEU A O 1
ATOM 739 N N . TRP A 1 98 ? -2.759 1.166 -6.582 1.00 96.94 98 TRP A N 1
ATOM 740 C CA . TRP A 1 98 ? -2.967 0.959 -8.020 1.00 96.94 98 TRP A CA 1
ATOM 741 C C . TRP A 1 98 ? -1.711 0.402 -8.693 1.00 96.94 98 TRP A C 1
ATOM 743 O O . TRP A 1 98 ? -1.791 -0.527 -9.494 1.00 96.94 98 TRP A O 1
ATOM 753 N N . GLY A 1 99 ? -0.544 0.946 -8.343 1.00 97.12 99 GLY A N 1
ATOM 754 C CA . GLY A 1 99 ? 0.733 0.507 -8.888 1.00 97.12 99 GLY A CA 1
ATOM 755 C C . GLY A 1 99 ? 1.225 -0.795 -8.262 1.00 97.12 99 GLY A C 1
ATOM 756 O O . GLY A 1 99 ? 1.618 -1.707 -8.990 1.00 97.12 99 GLY A O 1
ATOM 757 N N . LEU A 1 100 ? 1.172 -0.904 -6.930 1.00 98.19 100 LEU A N 1
ATOM 758 C CA . LEU A 1 100 ? 1.618 -2.101 -6.216 1.00 98.19 100 LEU A CA 1
ATOM 759 C C . LEU A 1 100 ? 0.800 -3.329 -6.625 1.00 98.19 100 LEU A C 1
ATOM 761 O O . LEU A 1 100 ? 1.376 -4.330 -7.036 1.00 98.19 100 LEU A O 1
ATOM 765 N N . ALA A 1 101 ? -0.529 -3.249 -6.592 1.00 97.88 101 ALA A N 1
ATOM 766 C CA . ALA A 1 101 ? -1.381 -4.384 -6.922 1.00 97.88 101 ALA A CA 1
ATOM 767 C C . ALA A 1 101 ? -1.214 -4.831 -8.381 1.00 97.88 101 ALA A C 1
ATOM 769 O O . ALA A 1 101 ? -1.125 -6.028 -8.646 1.00 97.88 101 ALA A O 1
ATOM 770 N N . CYS A 1 102 ? -1.075 -3.890 -9.325 1.00 97.56 102 CYS A N 1
ATOM 771 C CA . CYS A 1 102 ? -0.775 -4.221 -10.722 1.00 97.56 102 CYS A CA 1
ATOM 772 C C . CYS A 1 102 ? 0.599 -4.887 -10.887 1.00 97.56 102 CYS A C 1
ATOM 774 O O . CYS A 1 102 ? 0.749 -5.785 -11.718 1.00 97.56 102 CYS A O 1
ATOM 776 N N . LEU A 1 103 ? 1.606 -4.458 -10.118 1.00 98.19 103 LEU A N 1
ATOM 777 C CA . LEU A 1 103 ? 2.937 -5.062 -10.137 1.00 98.19 103 LEU A CA 1
ATOM 778 C C . LEU A 1 103 ? 2.879 -6.525 -9.676 1.00 98.19 103 LEU A C 1
ATOM 780 O O . LEU A 1 103 ? 3.428 -7.389 -10.362 1.00 98.19 103 LEU A O 1
ATOM 784 N N . LEU A 1 104 ? 2.182 -6.787 -8.568 1.00 98.06 104 LEU A N 1
ATOM 785 C CA . LEU A 1 104 ? 2.026 -8.121 -7.982 1.00 98.06 104 LEU A CA 1
ATOM 786 C C . LEU A 1 104 ? 1.192 -9.040 -8.885 1.00 98.06 104 LEU A C 1
ATOM 788 O O . LEU A 1 104 ? 1.668 -10.092 -9.313 1.00 98.06 104 LEU A O 1
ATOM 792 N N . ALA A 1 105 ? 0.006 -8.590 -9.308 1.00 97.19 105 ALA A N 1
ATOM 793 C CA . ALA A 1 105 ? -0.857 -9.319 -10.244 1.00 97.19 105 ALA A CA 1
ATOM 794 C C . ALA A 1 105 ? -0.165 -9.600 -11.592 1.00 97.19 105 ALA A C 1
ATOM 796 O O . ALA A 1 105 ? -0.428 -10.599 -12.261 1.00 97.19 105 ALA A O 1
ATOM 797 N N . GLY A 1 106 ? 0.753 -8.719 -11.999 1.00 95.94 106 GLY A N 1
ATOM 798 C CA . GLY A 1 106 ? 1.566 -8.856 -13.202 1.00 95.94 106 GLY A CA 1
ATOM 799 C C . GLY A 1 106 ? 2.723 -9.855 -13.091 1.00 95.94 106 GLY A C 1
ATOM 800 O O . GLY A 1 106 ? 3.533 -9.902 -14.023 1.00 95.94 106 GLY A O 1
ATOM 801 N N . GLY A 1 107 ? 2.834 -10.608 -11.989 1.00 96.44 107 GLY A N 1
ATOM 802 C CA . GLY A 1 107 ? 3.909 -11.569 -11.717 1.00 96.44 107 GLY A CA 1
ATOM 803 C C . GLY A 1 107 ? 5.232 -10.915 -11.309 1.00 96.44 107 GLY A C 1
ATOM 804 O O . GLY A 1 107 ? 6.294 -11.517 -11.458 1.00 96.44 107 GLY A O 1
ATOM 805 N N . GLY A 1 108 ? 5.196 -9.651 -10.889 1.00 96.56 108 GLY A N 1
ATOM 806 C CA . GLY A 1 108 ? 6.350 -8.943 -10.353 1.00 96.56 108 GLY A CA 1
ATOM 807 C C . GLY A 1 108 ? 6.374 -9.001 -8.831 1.00 96.56 108 GLY A C 1
ATOM 808 O O . GLY A 1 108 ? 5.371 -9.264 -8.187 1.00 96.56 108 GLY A O 1
ATOM 809 N N . SER A 1 109 ? 7.532 -8.702 -8.253 1.00 96.75 109 SER A N 1
ATOM 810 C CA . SER A 1 109 ? 7.689 -8.520 -6.811 1.00 96.75 109 SER A CA 1
ATOM 811 C C . SER A 1 109 ? 8.140 -7.102 -6.474 1.00 96.75 109 SER A C 1
ATOM 813 O O . SER A 1 109 ? 8.803 -6.426 -7.282 1.00 96.75 109 SER A O 1
ATOM 815 N N . TYR A 1 110 ? 7.806 -6.669 -5.259 1.00 97.69 110 TYR A N 1
ATOM 816 C CA . TYR A 1 110 ? 8.257 -5.415 -4.676 1.00 97.69 110 TYR A CA 1
ATOM 817 C C . TYR A 1 110 ? 8.802 -5.649 -3.264 1.00 97.69 110 TYR A C 1
ATOM 819 O O . TYR A 1 110 ? 8.149 -6.271 -2.435 1.00 97.69 110 TYR A O 1
ATOM 827 N N . ARG A 1 111 ? 10.004 -5.134 -2.961 1.00 96.38 111 ARG A N 1
ATOM 828 C CA . ARG A 1 111 ? 10.648 -5.344 -1.644 1.00 96.38 111 ARG A CA 1
ATOM 829 C C . ARG A 1 111 ? 9.813 -4.800 -0.482 1.00 96.38 111 ARG A C 1
ATOM 831 O O . ARG A 1 111 ? 9.921 -5.282 0.637 1.00 96.38 111 ARG A O 1
ATOM 838 N N . GLY A 1 112 ? 9.023 -3.765 -0.765 1.00 96.12 112 GLY A N 1
ATOM 839 C CA . GLY A 1 112 ? 8.250 -3.027 0.218 1.00 96.12 112 GLY A CA 1
ATOM 840 C C . GLY A 1 112 ? 6.816 -3.512 0.382 1.00 96.12 112 GLY A C 1
ATOM 841 O O . GLY A 1 112 ? 6.075 -2.841 1.088 1.00 96.12 112 GLY A O 1
ATOM 842 N N . THR A 1 113 ? 6.393 -4.624 -0.241 1.00 97.75 113 THR A N 1
ATOM 843 C CA . THR A 1 113 ? 5.002 -5.116 -0.134 1.00 97.75 113 THR A CA 1
ATOM 844 C C . THR A 1 113 ? 4.538 -5.211 1.322 1.00 97.75 113 THR A C 1
ATOM 846 O O . THR A 1 113 ? 3.435 -4.777 1.648 1.00 97.75 113 THR A O 1
ATOM 849 N N . GLN A 1 114 ? 5.414 -5.676 2.221 1.00 97.81 114 GLN A N 1
ATOM 850 C CA . GLN A 1 114 ? 5.103 -5.787 3.646 1.00 97.81 114 GLN A CA 1
ATOM 851 C C . GLN A 1 114 ? 4.729 -4.442 4.287 1.00 97.81 114 GLN A C 1
ATOM 853 O O . GLN A 1 114 ? 3.878 -4.415 5.167 1.00 97.81 114 GLN A O 1
ATOM 858 N N . TRP A 1 115 ? 5.282 -3.315 3.823 1.00 97.31 115 TRP A N 1
ATOM 859 C CA . TRP A 1 115 ? 4.927 -1.994 4.354 1.00 97.31 115 TRP A CA 1
ATOM 860 C C . TRP A 1 115 ? 3.461 -1.641 4.096 1.00 97.31 115 TRP A C 1
ATOM 862 O O . TRP A 1 115 ? 2.838 -1.012 4.945 1.00 97.31 115 TRP A O 1
ATOM 872 N N . TRP A 1 116 ? 2.893 -2.066 2.963 1.00 97.44 116 TRP A N 1
ATOM 873 C CA . TRP A 1 116 ? 1.467 -1.868 2.692 1.00 97.44 116 TRP A CA 1
ATOM 874 C C . TRP A 1 116 ? 0.598 -2.809 3.521 1.00 97.44 116 TRP A C 1
ATOM 876 O O . TRP A 1 116 ? -0.431 -2.367 4.018 1.00 97.44 116 TRP A O 1
ATOM 886 N N . ILE A 1 117 ? 1.014 -4.062 3.732 1.00 98.19 117 ILE A N 1
ATOM 887 C CA . ILE A 1 117 ? 0.297 -4.994 4.621 1.00 98.19 117 ILE A CA 1
ATOM 888 C C . ILE A 1 117 ? 0.276 -4.442 6.054 1.00 98.19 117 ILE A C 1
ATOM 890 O O . ILE A 1 117 ? -0.784 -4.357 6.673 1.00 98.19 117 ILE A O 1
ATOM 894 N N . ASP A 1 118 ? 1.429 -3.996 6.558 1.00 97.94 118 ASP A N 1
ATOM 895 C CA . ASP A 1 118 ? 1.554 -3.379 7.881 1.00 97.94 118 ASP A CA 1
ATOM 896 C C . ASP A 1 118 ? 0.724 -2.093 7.978 1.00 97.94 118 ASP A C 1
ATOM 898 O O . ASP A 1 118 ? 0.052 -1.858 8.983 1.00 97.94 118 ASP A O 1
ATOM 902 N N . GLY A 1 119 ? 0.719 -1.292 6.912 1.00 96.44 119 GLY A N 1
ATOM 903 C CA . GLY A 1 119 ? -0.057 -0.065 6.847 1.00 96.44 119 GLY A CA 1
ATOM 904 C C . GLY A 1 119 ? -1.566 -0.295 6.821 1.00 96.44 119 GLY A C 1
ATOM 905 O O . GLY A 1 119 ? -2.290 0.403 7.524 1.00 96.44 119 GLY A O 1
ATOM 906 N N . ILE A 1 120 ? -2.048 -1.299 6.082 1.00 96.75 120 ILE A N 1
ATOM 907 C CA . ILE A 1 120 ? -3.463 -1.702 6.071 1.00 96.75 120 ILE A CA 1
ATOM 908 C C . ILE A 1 120 ? -3.869 -2.230 7.450 1.00 96.75 120 ILE A C 1
ATOM 910 O O . ILE A 1 120 ? -4.900 -1.814 7.980 1.00 96.75 120 ILE A O 1
ATOM 914 N N . ARG A 1 121 ? -3.037 -3.077 8.072 1.00 97.00 121 ARG A N 1
ATOM 915 C CA . ARG A 1 121 ? -3.240 -3.566 9.445 1.00 97.00 121 ARG A CA 1
ATOM 916 C C . ARG A 1 121 ? -3.398 -2.406 10.427 1.00 97.00 121 ARG A C 1
ATOM 918 O O . ARG A 1 121 ? -4.395 -2.332 11.136 1.00 97.00 121 ARG A O 1
ATOM 925 N N . ALA A 1 122 ? -2.418 -1.505 10.476 1.00 96.62 122 ALA A N 1
ATOM 926 C CA . ALA A 1 122 ? -2.407 -0.404 11.437 1.00 96.62 122 ALA A CA 1
ATOM 927 C C . ALA A 1 122 ? -3.472 0.663 11.130 1.00 96.62 122 ALA A C 1
ATOM 929 O O . ALA A 1 122 ? -4.004 1.291 12.044 1.00 96.62 122 ALA A O 1
ATOM 930 N N . GLY A 1 123 ? -3.783 0.865 9.852 1.00 93.94 123 GLY A N 1
ATOM 931 C CA . GLY A 1 123 ? -4.745 1.850 9.379 1.00 93.94 123 GLY A CA 1
ATOM 932 C C . GLY A 1 123 ? -6.202 1.461 9.588 1.00 93.94 123 GLY A C 1
ATOM 933 O O . GLY A 1 123 ? -7.041 2.336 9.788 1.00 93.94 123 GLY A O 1
ATOM 934 N N . THR A 1 124 ? -6.506 0.163 9.599 1.00 94.00 124 THR A N 1
ATOM 935 C CA . THR A 1 124 ? -7.870 -0.349 9.809 1.00 94.00 124 THR A CA 1
ATOM 936 C C . THR A 1 124 ? -8.152 -0.773 11.250 1.00 94.00 124 THR A C 1
ATOM 938 O O . THR A 1 124 ? -9.295 -1.079 11.569 1.00 94.00 124 THR A O 1
ATOM 941 N N . ASP A 1 125 ? -7.155 -0.748 12.142 1.00 95.19 125 ASP A N 1
ATOM 942 C CA . ASP A 1 125 ? -7.327 -1.074 13.561 1.00 95.19 125 ASP A CA 1
ATOM 943 C C . ASP A 1 125 ? -7.988 0.079 14.343 1.00 95.19 125 ASP A C 1
ATOM 945 O O . ASP A 1 125 ? -7.325 1.094 14.569 1.00 95.19 125 ASP A O 1
ATOM 949 N N . PRO A 1 126 ? -9.255 -0.043 14.793 1.00 91.75 126 PRO A N 1
ATOM 950 C CA . PRO A 1 126 ? -9.971 1.043 15.469 1.00 91.75 126 PRO A CA 1
ATOM 951 C C . PRO A 1 126 ? -9.362 1.439 16.822 1.00 91.75 126 PRO A C 1
ATOM 953 O O . PRO A 1 126 ? -9.546 2.574 17.262 1.00 91.75 126 PRO A O 1
ATOM 956 N N . ASP A 1 127 ? -8.610 0.534 17.454 1.00 93.88 127 ASP A N 1
ATOM 957 C CA . ASP A 1 127 ? -7.895 0.785 18.712 1.00 93.88 127 ASP A CA 1
ATOM 958 C C . ASP A 1 127 ? -6.460 1.310 18.473 1.00 93.88 127 ASP A C 1
ATOM 960 O O . ASP A 1 127 ? -5.718 1.620 19.413 1.00 93.88 127 ASP A O 1
ATOM 964 N N . GLY A 1 128 ? -6.045 1.401 17.205 1.00 92.00 128 GLY A N 1
ATOM 965 C CA . GLY A 1 128 ? -4.691 1.722 16.780 1.00 92.00 128 GLY A CA 1
ATOM 966 C C . GLY A 1 128 ? -4.373 3.219 16.793 1.00 92.00 128 GLY A C 1
ATOM 967 O O . GLY A 1 128 ? -5.187 4.076 16.454 1.00 92.00 128 GLY A O 1
ATOM 968 N N . LYS A 1 129 ? -3.114 3.560 17.104 1.00 91.25 129 LYS A N 1
ATOM 969 C CA . LYS A 1 129 ? -2.634 4.959 17.120 1.00 91.25 129 LYS A CA 1
ATOM 970 C C . LYS A 1 129 ? -2.637 5.633 15.747 1.00 91.25 129 LYS A C 1
ATOM 972 O O . LYS A 1 129 ? -2.694 6.858 15.673 1.00 91.25 129 LYS A O 1
ATOM 977 N N . GLU A 1 130 ? -2.526 4.849 14.676 1.00 91.75 130 GLU A N 1
ATOM 978 C CA . GLU A 1 130 ? -2.528 5.354 13.301 1.00 91.75 130 GLU A CA 1
ATOM 979 C C . GLU A 1 130 ? -3.829 5.045 12.547 1.00 91.75 130 GLU A C 1
ATOM 981 O O . GLU A 1 130 ? -3.865 5.253 11.332 1.00 91.75 130 GLU A O 1
ATOM 986 N N . TYR A 1 131 ? -4.897 4.657 13.262 1.00 91.44 131 TYR A N 1
ATOM 987 C CA . TYR A 1 131 ? -6.212 4.377 12.686 1.00 91.44 131 TYR A CA 1
ATOM 988 C C . TYR A 1 131 ? -6.639 5.476 11.708 1.00 91.44 131 TYR A C 1
ATOM 990 O O . TYR A 1 131 ? -6.508 6.675 11.990 1.00 91.44 131 TYR A O 1
ATOM 998 N N . TRP A 1 132 ? -7.141 5.072 10.545 1.00 89.31 132 TRP A N 1
ATOM 999 C CA . TRP A 1 132 ? -7.594 5.987 9.500 1.00 89.31 132 TRP A CA 1
ATOM 1000 C C . TRP A 1 132 ? -8.902 6.679 9.857 1.00 89.31 132 TRP A C 1
ATOM 1002 O O . TRP A 1 132 ? -9.215 7.717 9.281 1.00 89.31 132 TRP A O 1
ATOM 1012 N N . GLY A 1 133 ? -9.650 6.142 10.825 1.00 84.50 133 GLY A N 1
ATOM 1013 C CA . GLY A 1 133 ? -11.011 6.577 11.100 1.00 84.50 133 GLY A CA 1
ATOM 1014 C C . GLY A 1 133 ? -11.995 6.033 10.065 1.00 84.50 133 GLY A C 1
ATOM 1015 O O . GLY A 1 133 ? -11.627 5.699 8.939 1.00 84.50 133 GLY A O 1
ATOM 1016 N N . TYR A 1 134 ? -13.272 5.981 10.435 1.00 75.69 134 TYR A N 1
ATOM 1017 C CA . TYR A 1 134 ? -14.322 5.591 9.498 1.00 75.69 134 TYR A CA 1
ATOM 1018 C C . TYR A 1 134 ? -14.559 6.696 8.451 1.00 75.69 134 TYR A C 1
ATOM 1020 O O . TYR A 1 134 ? -14.605 7.876 8.830 1.00 75.69 134 TYR A O 1
ATOM 1028 N N . PRO A 1 135 ? -14.691 6.350 7.155 1.00 69.06 135 PRO A N 1
ATOM 1029 C CA . PRO A 1 135 ? -15.304 7.214 6.153 1.00 69.06 135 PRO A CA 1
ATOM 1030 C C . PRO A 1 135 ? -16.660 7.738 6.646 1.00 69.06 135 PRO A C 1
ATOM 1032 O O . PRO A 1 135 ? -17.444 6.990 7.226 1.00 69.06 135 PRO A O 1
ATOM 1035 N N . ARG A 1 136 ? -16.925 9.030 6.447 1.00 65.38 136 ARG A N 1
ATOM 1036 C CA . ARG A 1 136 ? -18.229 9.664 6.706 1.00 65.38 136 ARG A CA 1
ATOM 1037 C C . ARG A 1 136 ? -18.871 10.096 5.385 1.00 65.38 136 ARG A C 1
ATOM 1039 O O . ARG A 1 136 ? -18.214 10.085 4.344 1.00 65.38 136 ARG A O 1
ATOM 1046 N N . ASP A 1 137 ? -20.136 10.514 5.421 1.00 57.84 137 ASP A N 1
ATOM 1047 C CA . ASP A 1 137 ? -20.817 11.047 4.235 1.00 57.84 137 ASP A CA 1
ATOM 1048 C C . ASP A 1 137 ? -20.006 12.180 3.581 1.00 57.84 137 ASP A C 1
ATOM 1050 O O . ASP A 1 137 ? -19.583 13.129 4.244 1.00 57.84 137 ASP A O 1
ATOM 1054 N N . ASN A 1 138 ? -19.807 12.075 2.263 1.00 53.09 138 ASN A N 1
ATOM 1055 C CA . ASN A 1 138 ? -18.975 12.969 1.443 1.00 53.09 138 ASN A CA 1
ATOM 1056 C C . ASN A 1 138 ? -17.491 13.078 1.866 1.00 53.09 138 ASN A C 1
ATOM 1058 O O . ASN A 1 138 ? -16.832 14.066 1.542 1.00 53.09 138 ASN A O 1
ATOM 1062 N N . ASP A 1 139 ? -16.944 12.074 2.559 1.00 65.88 139 ASP A N 1
ATOM 1063 C CA . ASP A 1 139 ? -15.527 12.017 2.927 1.00 65.88 139 ASP A CA 1
ATOM 1064 C C . ASP A 1 139 ? -14.652 11.505 1.768 1.00 65.88 139 ASP A C 1
ATOM 1066 O O . ASP A 1 139 ? -14.955 10.503 1.113 1.00 65.88 139 ASP A O 1
ATOM 1070 N N . GLN A 1 140 ? -13.516 12.175 1.556 1.00 61.47 140 GLN A N 1
ATOM 1071 C CA . GLN A 1 140 ? -12.463 11.784 0.617 1.00 61.47 140 GLN A CA 1
ATOM 1072 C C . GLN A 1 140 ? -11.993 10.334 0.831 1.00 61.47 140 GLN A C 1
ATOM 1074 O O . GLN A 1 140 ? -11.619 9.667 -0.132 1.00 61.47 140 GLN A O 1
ATOM 1079 N N . ARG A 1 141 ? -12.093 9.800 2.055 1.00 68.06 141 ARG A N 1
ATOM 1080 C CA . ARG A 1 141 ? -11.785 8.397 2.376 1.00 68.06 141 ARG A CA 1
ATOM 1081 C C . ARG A 1 141 ? -12.597 7.391 1.555 1.00 68.06 141 ARG A C 1
ATOM 1083 O O . ARG A 1 141 ? -12.072 6.322 1.272 1.00 68.06 141 ARG A O 1
ATOM 1090 N N . MET A 1 142 ? -13.811 7.731 1.100 1.00 72.62 142 MET A N 1
ATOM 1091 C CA . MET A 1 142 ? -14.592 6.857 0.208 1.00 72.62 142 MET A CA 1
ATOM 1092 C C . MET A 1 142 ? -13.909 6.631 -1.146 1.00 72.62 142 MET A C 1
ATOM 1094 O O . MET A 1 142 ? -13.990 5.541 -1.708 1.00 72.62 142 MET A O 1
ATOM 1098 N N . VAL A 1 143 ? -13.198 7.639 -1.662 1.00 76.88 143 VAL A N 1
ATOM 1099 C CA . VAL A 1 143 ? -12.434 7.516 -2.915 1.00 76.88 143 VAL A CA 1
ATOM 1100 C C . VAL A 1 143 ? -11.284 6.526 -2.735 1.00 76.88 143 VAL A C 1
ATOM 1102 O O . VAL A 1 143 ? -10.999 5.724 -3.622 1.00 76.88 143 VAL A O 1
ATOM 1105 N N . GLU A 1 144 ? -10.671 6.538 -1.554 1.00 84.69 144 GLU A N 1
ATOM 1106 C CA . GLU A 1 144 ? -9.498 5.732 -1.221 1.00 84.69 144 GLU A CA 1
ATOM 1107 C C . GLU A 1 144 ? -9.840 4.268 -0.869 1.00 84.69 144 GLU A C 1
ATOM 1109 O O . GLU A 1 144 ? -8.954 3.414 -0.825 1.00 84.69 144 GLU A O 1
ATOM 1114 N N . MET A 1 145 ? -11.124 3.928 -0.709 1.00 88.56 145 MET A N 1
ATOM 1115 C 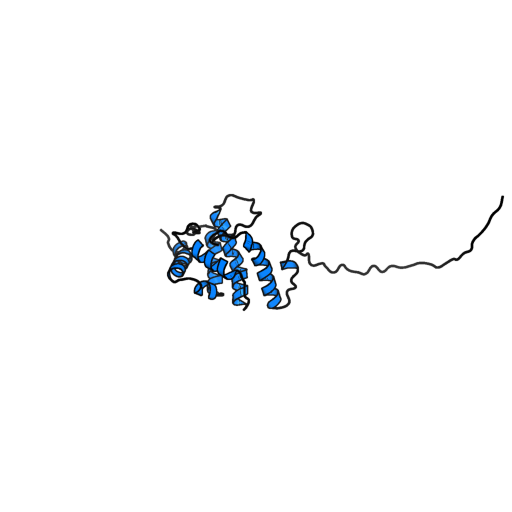CA . MET A 1 145 ? -11.586 2.537 -0.576 1.00 88.56 145 MET A CA 1
ATOM 1116 C C . MET A 1 145 ? -11.473 1.761 -1.894 1.00 88.56 145 MET A C 1
ATOM 1118 O O . MET A 1 145 ? -11.238 0.554 -1.886 1.00 88.56 145 MET A O 1
ATOM 1122 N N . CYS A 1 146 ? -11.601 2.446 -3.034 1.00 90.94 146 CYS A N 1
ATOM 1123 C CA . CYS A 1 146 ? -11.505 1.837 -4.359 1.00 90.94 146 CYS A CA 1
ATOM 1124 C C . CYS A 1 146 ? -10.130 1.198 -4.640 1.00 90.94 146 CYS A C 1
ATOM 1126 O O . CYS A 1 146 ? -10.104 0.007 -4.961 1.00 90.94 146 CYS A O 1
ATOM 1128 N N . PRO A 1 147 ? -8.989 1.904 -4.483 1.00 93.50 147 PRO A N 1
ATOM 1129 C CA . PRO A 1 147 ? -7.678 1.281 -4.647 1.00 93.50 147 PRO A CA 1
ATOM 1130 C C . PRO A 1 147 ? -7.428 0.136 -3.660 1.00 93.50 147 PRO A C 1
ATOM 1132 O O . PRO A 1 147 ? -6.794 -0.847 -4.041 1.00 93.50 147 PRO A O 1
ATOM 1135 N N . LEU A 1 148 ? -7.941 0.223 -2.425 1.00 94.25 148 LEU A N 1
ATOM 1136 C CA . LEU A 1 148 ? -7.829 -0.869 -1.456 1.00 94.25 148 LEU A CA 1
ATOM 1137 C C . LEU A 1 148 ? -8.604 -2.107 -1.920 1.00 94.25 148 LEU A C 1
ATOM 1139 O O . LEU A 1 148 ? -8.026 -3.186 -2.015 1.00 94.25 148 LEU A O 1
ATOM 1143 N N . GLY A 1 149 ? -9.880 -1.954 -2.282 1.00 94.38 149 GLY A N 1
ATOM 1144 C CA . GLY A 1 149 ? -10.701 -3.056 -2.788 1.00 94.38 149 GLY A CA 1
ATOM 1145 C C . GLY A 1 149 ? -10.127 -3.681 -4.062 1.00 94.38 149 GLY A C 1
ATOM 1146 O O . GLY A 1 149 ? -10.083 -4.904 -4.184 1.00 94.38 149 GLY A O 1
ATOM 1147 N N . PHE A 1 150 ? -9.613 -2.859 -4.983 1.00 96.38 150 PHE A N 1
ATOM 1148 C CA . PHE A 1 150 ? -8.908 -3.345 -6.169 1.00 96.38 150 PHE A CA 1
ATOM 1149 C C . PHE A 1 150 ? -7.681 -4.181 -5.798 1.00 96.38 150 PHE A C 1
ATOM 1151 O O . PHE A 1 150 ? -7.513 -5.282 -6.321 1.00 96.38 150 PHE A O 1
ATOM 1158 N N . ALA A 1 151 ? -6.846 -3.690 -4.880 1.00 97.31 151 ALA A N 1
ATOM 1159 C CA . ALA A 1 151 ? -5.641 -4.392 -4.465 1.00 97.31 151 ALA A CA 1
ATOM 1160 C C . ALA A 1 151 ? -5.946 -5.756 -3.845 1.00 97.31 151 ALA A C 1
ATOM 1162 O O . ALA A 1 151 ? -5.322 -6.745 -4.226 1.00 97.31 151 ALA A O 1
ATOM 1163 N N . LEU A 1 152 ? -6.955 -5.823 -2.974 1.00 96.31 152 LEU A N 1
ATOM 1164 C CA . LEU A 1 152 ? -7.419 -7.079 -2.381 1.00 96.31 152 LEU A CA 1
ATOM 1165 C C . LEU A 1 152 ? -7.943 -8.067 -3.434 1.00 96.31 152 LEU A C 1
ATOM 1167 O O . LEU A 1 152 ? -7.773 -9.272 -3.277 1.00 96.31 152 LEU A O 1
ATOM 1171 N N . ALA A 1 153 ? -8.548 -7.572 -4.517 1.00 96.69 153 ALA A N 1
ATOM 1172 C CA . ALA A 1 153 ? -9.099 -8.416 -5.573 1.00 96.69 153 ALA A CA 1
ATOM 1173 C C . ALA A 1 153 ? -8.032 -9.017 -6.505 1.00 96.69 153 ALA A C 1
ATOM 1175 O O . ALA A 1 153 ? -8.229 -10.119 -7.015 1.00 96.69 153 ALA A O 1
ATOM 1176 N N . VAL A 1 154 ? -6.929 -8.303 -6.768 1.00 97.50 154 VAL A N 1
ATOM 1177 C CA . VAL A 1 154 ? -5.939 -8.717 -7.787 1.00 97.50 154 VAL A CA 1
ATOM 1178 C C . VAL A 1 154 ? -4.596 -9.174 -7.216 1.00 97.50 154 VAL A C 1
ATOM 1180 O O . VAL A 1 154 ? -3.838 -9.832 -7.926 1.00 97.50 154 VAL A O 1
ATOM 1183 N N . ALA A 1 155 ? -4.293 -8.849 -5.958 1.00 97.12 155 ALA A N 1
ATOM 1184 C CA . ALA A 1 155 ? -3.053 -9.216 -5.277 1.00 97.12 155 ALA A CA 1
ATOM 1185 C C . ALA A 1 155 ? -3.369 -9.975 -3.968 1.00 97.12 155 ALA A C 1
ATOM 1187 O O . ALA A 1 155 ? -3.360 -9.373 -2.889 1.00 97.12 155 ALA A O 1
ATOM 1188 N N . PRO A 1 156 ? -3.651 -11.294 -4.038 1.00 95.62 156 PRO A N 1
ATOM 1189 C CA . PRO A 1 156 ? -4.130 -12.079 -2.894 1.00 95.62 156 PRO A CA 1
ATOM 1190 C C . PRO A 1 156 ? -3.146 -12.105 -1.720 1.00 95.62 156 PRO A C 1
ATOM 1192 O O . PRO A 1 156 ? -3.576 -12.142 -0.572 1.00 95.62 156 PRO A O 1
ATOM 1195 N N . GLU A 1 157 ? -1.843 -11.976 -1.988 1.00 96.19 157 GLU A N 1
ATOM 1196 C CA . GLU A 1 157 ? -0.792 -11.901 -0.965 1.00 96.19 157 GLU A CA 1
ATOM 1197 C C . GLU A 1 157 ? -1.014 -10.777 0.065 1.00 96.19 157 GLU A C 1
ATOM 1199 O O . GLU A 1 157 ? -0.610 -10.911 1.220 1.00 96.19 157 GLU A O 1
ATOM 1204 N N . ILE A 1 158 ? -1.704 -9.692 -0.314 1.00 96.88 158 ILE A N 1
ATOM 1205 C CA . ILE A 1 158 ? -2.062 -8.614 0.616 1.00 96.88 158 ILE A CA 1
ATOM 1206 C C . ILE A 1 158 ? -3.080 -9.117 1.645 1.00 96.88 158 ILE A C 1
ATOM 1208 O O . ILE A 1 158 ? -2.913 -8.875 2.836 1.00 96.88 158 ILE A O 1
ATOM 1212 N N . TRP A 1 159 ? -4.117 -9.832 1.202 1.00 9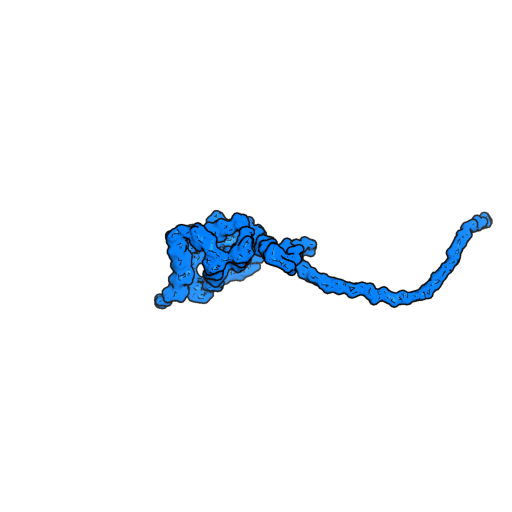7.44 159 TRP A N 1
ATOM 1213 C CA . TRP A 1 159 ? -5.153 -10.394 2.077 1.00 97.44 159 TRP A CA 1
ATOM 1214 C C . TRP A 1 159 ? -4.646 -11.594 2.890 1.00 97.44 159 TRP A C 1
ATOM 1216 O O . TRP A 1 159 ? -4.994 -11.776 4.061 1.00 97.44 159 TRP A O 1
ATOM 1226 N N . GLU A 1 160 ? -3.800 -12.420 2.279 1.00 97.25 160 GLU A N 1
ATOM 1227 C CA . GLU A 1 160 ? -3.159 -13.571 2.917 1.00 97.25 160 GLU A CA 1
ATOM 1228 C C . GLU A 1 160 ? -2.198 -13.146 4.033 1.00 97.25 160 GLU A C 1
ATOM 1230 O O . GLU A 1 160 ? -2.095 -13.846 5.038 1.00 97.25 160 GLU A O 1
ATOM 1235 N N . GLY A 1 161 ? -1.567 -11.973 3.904 1.00 96.56 161 GLY A N 1
ATOM 1236 C CA . GLY A 1 161 ? -0.691 -11.384 4.921 1.00 96.56 161 GLY A CA 1
ATOM 1237 C C . GLY A 1 161 ? -1.400 -10.816 6.158 1.00 96.56 161 GLY A C 1
ATOM 1238 O O . GLY A 1 161 ? -0.721 -10.373 7.089 1.00 96.56 161 GLY A O 1
ATOM 1239 N N . LEU A 1 162 ? -2.736 -10.818 6.182 1.00 98.00 162 LEU A N 1
ATOM 1240 C CA . LEU A 1 162 ? -3.551 -10.353 7.305 1.00 98.00 162 LEU A CA 1
ATOM 1241 C C . LEU A 1 162 ? -4.041 -11.529 8.160 1.00 98.00 162 LEU A C 1
ATOM 1243 O O . LEU A 1 162 ? -4.456 -12.566 7.637 1.00 98.00 162 LEU A O 1
ATOM 1247 N N . SER A 1 163 ? -4.045 -11.348 9.481 1.00 98.00 163 SER A N 1
ATOM 1248 C CA . SER A 1 163 ? -4.699 -12.280 10.409 1.00 98.00 163 SER A CA 1
ATOM 1249 C C . SER A 1 163 ? -6.227 -12.175 10.344 1.00 98.00 163 SER A C 1
ATOM 1251 O O . SER A 1 163 ? -6.772 -11.199 9.832 1.00 98.00 163 SER A O 1
ATOM 1253 N N . ASP A 1 164 ? -6.947 -13.141 10.918 1.00 97.75 164 ASP A N 1
ATOM 1254 C CA . ASP A 1 164 ? -8.419 -13.129 10.905 1.00 97.75 164 ASP A CA 1
ATOM 1255 C C . ASP A 1 164 ? -9.010 -11.887 11.593 1.00 97.75 164 ASP A C 1
ATOM 1257 O O . ASP A 1 164 ? -9.979 -11.308 11.103 1.00 97.75 164 ASP A O 1
ATOM 1261 N N . LYS A 1 165 ? -8.382 -11.414 12.682 1.00 97.00 165 LYS A N 1
ATOM 1262 C CA . LYS A 1 165 ? -8.767 -10.149 13.330 1.00 97.00 165 LYS A CA 1
ATOM 1263 C C . LYS A 1 165 ? -8.602 -8.969 12.366 1.00 97.00 165 LYS A C 1
ATOM 1265 O O . LYS A 1 165 ? -9.468 -8.105 12.280 1.00 97.00 165 LYS A O 1
ATOM 1270 N N . GLU A 1 166 ? -7.483 -8.927 11.652 1.00 97.69 166 GLU A N 1
ATOM 1271 C CA . GLU A 1 166 ? -7.144 -7.831 10.740 1.00 97.69 166 GLU A CA 1
ATOM 1272 C C . GLU A 1 166 ? -8.042 -7.819 9.504 1.00 97.69 166 GLU A C 1
ATOM 1274 O O . GLU A 1 166 ? -8.465 -6.753 9.070 1.00 97.69 166 GLU A O 1
ATOM 1279 N N . ARG A 1 167 ? -8.407 -8.992 8.982 1.00 97.44 167 ARG A N 1
ATOM 1280 C CA . ARG A 1 167 ? -9.409 -9.123 7.917 1.00 97.44 167 ARG A CA 1
ATOM 1281 C C . ARG A 1 167 ? -10.763 -8.580 8.361 1.00 97.44 167 ARG A C 1
ATOM 1283 O O . ARG A 1 167 ? -11.343 -7.781 7.636 1.00 97.44 167 ARG A O 1
ATOM 1290 N N . GLY A 1 168 ? -11.204 -8.911 9.577 1.00 96.12 168 GLY A N 1
ATOM 1291 C CA . GLY A 1 168 ? -12.429 -8.348 10.154 1.00 96.12 168 GLY A CA 1
ATOM 1292 C C . GLY A 1 168 ? -12.381 -6.820 10.293 1.00 96.12 168 GLY A C 1
ATOM 1293 O O . GLY A 1 168 ? -13.362 -6.137 10.003 1.00 96.12 168 GLY A O 1
ATOM 1294 N N . ASN A 1 169 ? -11.226 -6.260 10.663 1.00 95.25 169 ASN A N 1
ATOM 1295 C CA . ASN A 1 169 ? -11.019 -4.809 10.704 1.00 95.25 169 ASN A CA 1
ATOM 1296 C C . ASN A 1 169 ? -11.110 -4.170 9.307 1.00 95.25 169 ASN A C 1
ATOM 1298 O O . ASN A 1 169 ? -11.783 -3.152 9.137 1.00 95.25 169 ASN A O 1
ATOM 1302 N N . VAL A 1 170 ? -10.475 -4.777 8.298 1.00 94.69 170 VAL A N 1
ATOM 1303 C CA . VAL A 1 170 ? -10.538 -4.320 6.900 1.00 94.69 170 VAL A CA 1
ATOM 1304 C C . VAL A 1 170 ? -11.966 -4.391 6.361 1.00 94.69 170 VAL A C 1
ATOM 1306 O O . VAL A 1 170 ? -12.429 -3.430 5.750 1.00 94.69 170 VAL A O 1
ATOM 1309 N N . GLU A 1 171 ? -12.685 -5.484 6.618 1.00 93.19 171 GLU A N 1
ATOM 1310 C CA . GLU A 1 171 ? -14.100 -5.639 6.259 1.00 93.19 171 GLU A CA 1
ATOM 1311 C C . GLU A 1 171 ? -14.967 -4.578 6.931 1.00 93.19 171 GLU A C 1
ATOM 1313 O O . GLU A 1 171 ? -15.783 -3.944 6.265 1.00 93.19 171 GLU A O 1
ATOM 1318 N N . GLY A 1 172 ? -14.760 -4.330 8.226 1.00 90.00 172 GLY A N 1
ATOM 1319 C CA . GLY A 1 172 ? -15.470 -3.283 8.956 1.00 90.00 172 GLY A CA 1
ATOM 1320 C C . GLY A 1 172 ? -15.198 -1.896 8.377 1.00 90.00 172 GLY A C 1
ATOM 1321 O O . GLY A 1 172 ? -16.128 -1.112 8.188 1.00 90.00 172 GLY A O 1
ATOM 1322 N N . TRP A 1 173 ? -13.942 -1.606 8.032 1.00 88.94 173 TRP A N 1
ATOM 1323 C CA . TRP A 1 173 ? -13.561 -0.335 7.422 1.00 88.94 173 TRP A CA 1
ATOM 1324 C C . TRP A 1 173 ? -14.131 -0.176 6.005 1.00 88.94 173 TRP A C 1
ATOM 1326 O O . TRP A 1 173 ? -14.597 0.910 5.663 1.00 88.94 173 TRP A O 1
ATOM 1336 N N . LEU A 1 174 ? -14.163 -1.244 5.199 1.00 87.88 174 LEU A N 1
ATOM 1337 C CA . LEU A 1 174 ? -14.710 -1.234 3.837 1.00 87.88 174 LEU A CA 1
ATOM 1338 C C . LEU A 1 174 ? -16.250 -1.240 3.786 1.00 87.88 174 LEU A C 1
ATOM 1340 O O . LEU A 1 174 ? -16.840 -0.591 2.925 1.00 87.88 174 LEU A O 1
ATOM 1344 N N . GLY A 1 175 ? -16.905 -1.991 4.671 1.00 77.69 175 GLY A N 1
ATOM 1345 C CA . GLY A 1 175 ? -18.333 -2.307 4.592 1.00 77.69 175 GLY A CA 1
ATOM 1346 C C . GLY A 1 175 ? -19.228 -1.446 5.482 1.00 77.69 175 GLY A C 1
ATOM 1347 O O . GLY A 1 175 ? -20.233 -0.911 5.006 1.00 77.69 175 GLY A O 1
ATOM 1348 N N . ASN A 1 176 ? -18.871 -1.278 6.759 1.00 65.19 176 ASN A N 1
ATOM 1349 C CA . ASN A 1 176 ? -19.760 -0.632 7.739 1.00 65.19 176 ASN A CA 1
ATOM 1350 C C . ASN A 1 176 ? -19.779 0.898 7.592 1.00 65.19 176 ASN A C 1
ATOM 1352 O O . ASN A 1 176 ? -20.744 1.550 7.973 1.00 65.19 176 ASN A O 1
ATOM 1356 N N . SER A 1 177 ? -18.752 1.470 6.966 1.00 58.19 177 SER A N 1
ATOM 1357 C CA . SER A 1 177 ? -18.595 2.916 6.763 1.00 58.19 177 SER A CA 1
ATOM 1358 C C . SER A 1 177 ? -19.532 3.519 5.711 1.00 58.19 177 SER A C 1
ATOM 1360 O O . SER A 1 177 ? -19.757 4.724 5.720 1.00 58.19 177 SER A O 1
ATOM 1362 N N . ILE A 1 178 ? -20.041 2.705 4.777 1.00 56.59 178 ILE A N 1
ATOM 1363 C CA . ILE A 1 178 ? -20.856 3.166 3.634 1.00 56.59 178 ILE A CA 1
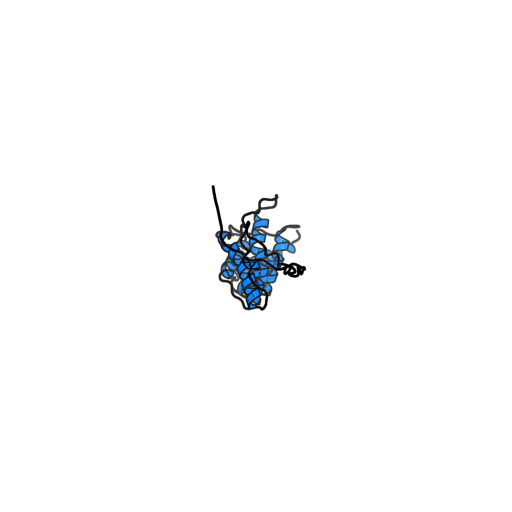ATOM 1364 C C . ILE A 1 178 ? -22.328 2.749 3.785 1.00 56.59 178 ILE A C 1
ATOM 1366 O O . ILE A 1 178 ? -23.225 3.457 3.327 1.00 56.59 178 ILE A O 1
ATOM 1370 N N . ASN A 1 179 ? -22.589 1.601 4.419 1.00 53.62 179 ASN A N 1
ATOM 1371 C CA . ASN A 1 179 ? -23.921 0.986 4.434 1.00 53.62 179 ASN A CA 1
ATOM 1372 C C . ASN A 1 179 ? -24.720 1.220 5.723 1.00 53.62 179 ASN A C 1
ATOM 1374 O O . ASN A 1 179 ? -25.926 0.968 5.734 1.00 53.62 179 ASN A O 1
ATOM 1378 N N . GLU A 1 180 ? -24.105 1.730 6.791 1.00 54.12 180 GLU A N 1
ATOM 1379 C CA . GLU A 1 180 ? -24.827 2.079 8.016 1.00 54.12 180 GLU A CA 1
ATOM 1380 C C . GLU A 1 180 ? -25.350 3.520 7.948 1.00 54.12 180 GLU A C 1
ATOM 1382 O O . GLU A 1 180 ? -24.733 4.466 8.433 1.00 54.12 180 GLU A O 1
ATOM 1387 N N . LYS A 1 181 ? -26.536 3.694 7.354 1.00 43.38 181 LYS A N 1
ATOM 1388 C CA . LYS A 1 181 ? -27.335 4.907 7.573 1.00 43.38 181 LYS A CA 1
ATOM 1389 C C . LYS A 1 181 ? -27.965 4.824 8.964 1.00 43.38 181 LYS A C 1
ATOM 1391 O O . LYS A 1 181 ? -28.791 3.941 9.194 1.00 43.38 181 LYS A O 1
ATOM 1396 N N . LYS A 1 182 ? -27.585 5.723 9.875 1.00 44.59 182 LYS A N 1
ATOM 1397 C CA . LYS A 1 182 ? -28.412 6.031 11.053 1.00 44.59 182 LYS A CA 1
ATOM 1398 C C . LYS A 1 182 ? -29.531 6.992 10.683 1.00 44.59 182 LYS A C 1
ATOM 1400 O O . LYS A 1 182 ? -29.271 7.896 9.860 1.00 44.59 182 LYS A O 1
#

Radius of gyration: 28.31 Å; chains: 1; bounding box: 91×65×74 Å

Secondary structure (DSSP, 8-state):
------------------------------EETTTEEPGGGGS---SHHHHHHHHHHHHGGGGGGB-TTSS-B--TT-----S-HHHHHHHHHHTTHHHHHHHHHTT---TTHHHHHHHHHHHH-TTSTT------TT-THHHHHHHHHHHHHH-HHHHHTS-HHHHHHHHHHHHHHHH---

pLDDT: mean 78.0, std 22.07, range [32.34, 98.19]

InterPro domains:
  IPR016624 Uncharacterised conserved protein UCP014753 [PTHR35339] (34-181)
  IPR049349 DUF2264, N-terminal domain [PF10022] (47-181)

Sequence (182 aa):
MRGGNTIRPKGTKNPSSKRDGSPTRGLHRLVLGYDAAHPFSTIPLSDRGSVQALLRALLDPLEPFFSPLKARIRCPGATAVRFDQTASEVEGICRPLWGLACLLAGGGSYRGTQWWIDGIRAGTDPDGKEYWGYPRDNDQRMVEMCPLGFALAVAPEIWEGLSDKERGNVEGWLGNSINEKK

Foldseek 3Di:
DDDDDDDDDDDDDDDDDDPDDPPPPDPPFDADPDDHGQQLSVQDPDDLVSLLSSLQSVCVVQVVQADPQLLFGDDPPPPDDDDDPLLVRLCSLQVNLVSQLCSQLSVHDDPCLVSSLSNLQQQLDPVHPSHSDAAAVPRSVLVSLVSVVSSVVRRVVSVVSDDPVSNVSNCCRNPVRPPDDD

Organism: NCBI:txid669026